Protein AF-A0AAQ3NTR2-F1 (afdb_monomer_lite)

InterPro domains:
  IPR026721 Transmembrane protein 18 [PF14770] (53-127)

pLDDT: mean 71.19, std 5.43, range [44.31, 80.81]

Radius of gyration: 26.65 Å; chains: 1; bounding box: 51×34×77 Å

Sequence (134 aa):
MEELKSAMEEHMELMVDLVQKFSTDIRAGFIPAYDNFMGFFHAIDWKYKLFDAVAGVYLAEPLNKIMGKNWKSFSGQNYFDPSGLFMSVLWSGPLLIISMIILVNTLFSLCYLIVRWKRAELRHRARAARNKQE

Foldseek 3Di:
DVVVVVVVVVVVVVVVVVVVVVVVVVCVVCVVVVVVVVVVVVVPDVVVVVVVVVVCVVVVQVVLVVCQVVVVVPDPDRPRDNVCPVVVCVVCVVVVVVVVVVVVVVVVVVVVVVVVVVVVVVVVVVVVVVVVVD

Secondary structure (DSSP, 8-state):
-HHHHHHHHHHHHHHHHHHHHHHHHHHHHHHHHHHHHHHHHHHS-HHHHHHHHHHHHHHHHHHHHHHHHSGGGT-SS----TT-HHHHHHHHHHHHHHHHHHHHHHHHHHHHHHHHHHHHHHHHHHHHHHTTT-

Structure (mmCIF, N/CA/C/O backbone):
data_AF-A0AAQ3NTR2-F1
#
_entry.id   AF-A0AAQ3NTR2-F1
#
loop_
_atom_site.group_PDB
_atom_site.id
_atom_site.type_symbol
_atom_site.label_atom_id
_atom_site.label_alt_id
_atom_site.label_comp_id
_atom_site.label_asym_id
_atom_site.label_entity_id
_atom_site.label_seq_id
_atom_site.pdbx_PDB_ins_code
_atom_site.Cartn_x
_atom_site.Cartn_y
_atom_site.Cartn_z
_atom_site.occupancy
_atom_site.B_iso_or_equiv
_atom_site.auth_seq_id
_atom_site.auth_comp_id
_atom_site.auth_asym_id
_atom_site.auth_atom_id
_atom_site.pdbx_PDB_model_num
ATOM 1 N N . MET A 1 1 ? 12.090 2.192 -44.999 1.00 54.31 1 MET A N 1
ATOM 2 C CA . MET A 1 1 ? 10.837 2.191 -44.204 1.00 54.31 1 MET A CA 1
ATOM 3 C C . MET A 1 1 ? 10.706 0.900 -43.405 1.00 54.31 1 MET A C 1
ATOM 5 O O . MET A 1 1 ? 10.388 0.991 -42.228 1.00 54.31 1 MET A O 1
ATOM 9 N N . GLU A 1 2 ? 11.007 -0.264 -43.992 1.00 67.12 2 GLU A N 1
ATOM 10 C CA . GLU A 1 2 ? 10.983 -1.549 -43.271 1.00 67.12 2 GLU A CA 1
ATOM 11 C C . GLU A 1 2 ? 12.068 -1.683 -42.198 1.00 67.12 2 GLU A C 1
ATOM 13 O O . GLU A 1 2 ? 11.741 -2.058 -41.082 1.00 67.12 2 GLU A O 1
ATOM 18 N N . GLU A 1 3 ? 13.307 -1.247 -42.451 1.00 65.69 3 GLU A N 1
ATOM 19 C CA . GLU A 1 3 ? 14.353 -1.278 -41.409 1.00 65.69 3 GLU A CA 1
ATOM 20 C C . GLU A 1 3 ? 14.038 -0.397 -40.192 1.00 65.69 3 GLU A C 1
ATOM 22 O O . GLU A 1 3 ? 14.347 -0.749 -39.060 1.00 65.69 3 GLU A O 1
ATOM 27 N N . LEU A 1 4 ? 13.372 0.744 -40.403 1.00 63.97 4 LEU A N 1
ATOM 28 C CA . LEU A 1 4 ? 12.973 1.633 -39.309 1.00 63.97 4 LEU A CA 1
ATOM 29 C C . LEU A 1 4 ? 11.845 1.015 -38.468 1.00 63.97 4 LEU A C 1
ATOM 31 O O . LEU A 1 4 ? 11.822 1.194 -37.253 1.00 63.97 4 LEU A O 1
ATOM 35 N N . LYS A 1 5 ? 10.922 0.283 -39.108 1.00 66.69 5 LYS A N 1
ATOM 36 C CA . LYS A 1 5 ? 9.879 -0.487 -38.416 1.00 66.69 5 LYS A CA 1
ATOM 37 C C . LYS A 1 5 ? 10.477 -1.665 -37.657 1.00 66.69 5 LYS A C 1
ATOM 39 O O . LYS A 1 5 ? 10.167 -1.820 -36.486 1.00 66.69 5 LYS A O 1
ATOM 44 N N . SER A 1 6 ? 11.373 -2.413 -38.295 1.00 74.12 6 SER A N 1
ATOM 45 C CA . SER A 1 6 ? 12.083 -3.540 -37.691 1.00 74.12 6 SER A CA 1
ATOM 46 C C . SER A 1 6 ? 12.870 -3.110 -36.454 1.00 74.12 6 SER A C 1
ATOM 48 O O . SER A 1 6 ? 12.709 -3.709 -35.398 1.00 74.12 6 SER A O 1
ATOM 50 N N . ALA A 1 7 ? 13.632 -2.015 -36.538 1.00 73.50 7 ALA A N 1
ATOM 51 C CA . ALA A 1 7 ? 14.341 -1.481 -35.381 1.00 73.50 7 ALA A CA 1
ATOM 52 C C . ALA A 1 7 ? 13.369 -1.009 -34.283 1.00 73.50 7 ALA A C 1
ATOM 54 O O . ALA A 1 7 ? 13.623 -1.198 -33.101 1.00 73.50 7 ALA A O 1
ATOM 55 N N . MET A 1 8 ? 12.237 -0.398 -34.638 1.00 68.81 8 MET A N 1
ATOM 56 C CA . MET A 1 8 ? 11.244 0.045 -33.654 1.00 68.81 8 MET A CA 1
ATOM 57 C C . MET A 1 8 ? 10.546 -1.127 -32.945 1.00 68.81 8 MET A C 1
ATOM 59 O O . MET A 1 8 ? 10.276 -1.032 -31.749 1.00 68.81 8 MET A O 1
ATOM 63 N N . GLU A 1 9 ? 10.280 -2.221 -33.654 1.00 74.19 9 GLU A N 1
ATOM 64 C CA . GLU A 1 9 ? 9.733 -3.451 -33.076 1.00 74.19 9 GLU A CA 1
ATOM 65 C C . GLU A 1 9 ? 10.742 -4.136 -32.152 1.00 74.19 9 GLU A C 1
ATOM 67 O O . GLU 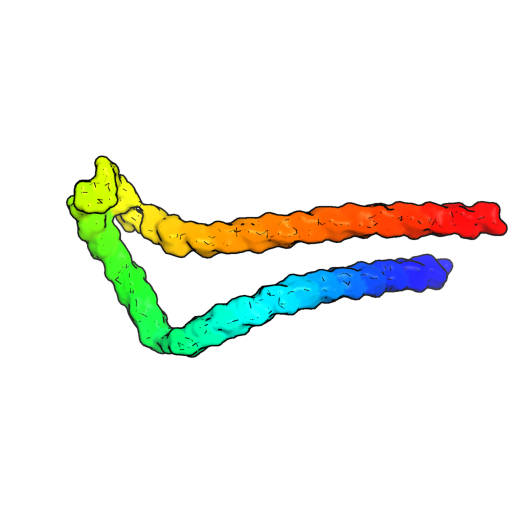A 1 9 ? 10.385 -4.495 -31.034 1.00 74.19 9 GLU A O 1
ATOM 72 N N . GLU A 1 10 ? 12.016 -4.187 -32.537 1.00 76.56 10 GLU A N 1
ATOM 73 C CA . GLU A 1 10 ? 13.096 -4.721 -31.697 1.00 76.56 10 GLU A CA 1
ATOM 74 C C . GLU A 1 10 ? 13.264 -3.904 -30.394 1.00 76.56 10 GLU A C 1
ATOM 76 O O . GLU A 1 10 ? 13.450 -4.445 -29.301 1.00 76.56 10 GLU A O 1
ATOM 81 N N . HIS A 1 11 ? 13.106 -2.575 -30.475 1.00 55.72 11 HIS A N 1
ATOM 82 C CA . HIS A 1 11 ? 13.051 -1.690 -29.301 1.00 55.72 11 HIS A CA 1
ATOM 83 C C . HIS A 1 11 ? 11.828 -1.941 -28.420 1.00 55.72 11 HIS A C 1
ATOM 85 O O . HIS A 1 11 ? 11.914 -1.818 -27.196 1.00 55.72 11 HIS A O 1
ATOM 91 N N . MET A 1 12 ? 10.689 -2.264 -29.025 1.00 71.50 12 MET A N 1
ATOM 92 C CA . MET A 1 12 ? 9.458 -2.556 -28.303 1.00 71.50 12 MET A CA 1
ATOM 93 C C . MET A 1 12 ? 9.550 -3.900 -27.577 1.00 71.50 12 MET A C 1
ATOM 95 O O . MET A 1 12 ? 9.168 -3.977 -26.411 1.00 71.50 12 MET A O 1
ATOM 99 N N . GLU A 1 13 ? 10.135 -4.920 -28.204 1.00 75.19 13 GLU A N 1
ATOM 100 C CA . GLU A 1 13 ? 10.378 -6.219 -27.572 1.00 75.19 13 GLU A CA 1
ATOM 101 C C . GLU A 1 13 ? 11.325 -6.102 -26.376 1.00 75.19 13 GLU A C 1
ATOM 103 O O . GLU A 1 13 ? 10.997 -6.574 -25.291 1.00 75.19 13 GLU A O 1
ATOM 108 N N . LEU A 1 14 ? 12.436 -5.368 -26.506 1.00 68.94 14 LEU A N 1
ATOM 109 C CA . LEU A 1 14 ? 13.357 -5.116 -25.389 1.00 68.94 14 LEU A CA 1
ATOM 110 C C . LEU A 1 14 ? 12.685 -4.416 -24.196 1.00 68.94 14 LEU A C 1
ATOM 112 O O . LEU A 1 14 ? 13.025 -4.675 -23.037 1.00 68.94 14 LEU A O 1
ATOM 116 N N . MET A 1 15 ? 11.738 -3.515 -24.467 1.00 59.81 15 MET A N 1
ATOM 117 C CA . MET A 1 15 ? 10.967 -2.823 -23.431 1.00 59.81 15 MET A CA 1
ATOM 118 C C . MET A 1 15 ? 9.991 -3.767 -22.732 1.00 59.81 15 MET A C 1
ATOM 120 O O . MET A 1 15 ? 9.882 -3.730 -21.505 1.00 59.81 15 MET A O 1
ATOM 124 N N . VAL A 1 16 ? 9.315 -4.624 -23.499 1.00 66.88 16 VAL A N 1
ATOM 125 C CA . VAL A 1 16 ? 8.414 -5.648 -22.963 1.00 66.88 16 VAL A CA 1
ATOM 126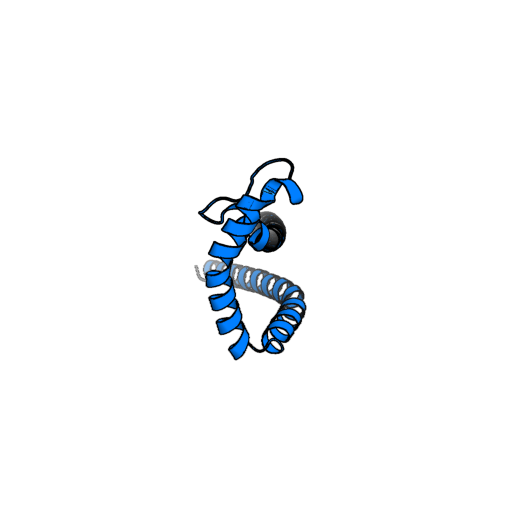 C C . VAL A 1 16 ? 9.193 -6.616 -22.079 1.00 66.88 16 VAL A C 1
ATOM 128 O O . VAL A 1 16 ? 8.779 -6.857 -20.950 1.00 66.88 16 VAL A O 1
ATOM 131 N N . ASP A 1 17 ? 10.355 -7.079 -22.525 1.00 72.56 17 ASP A N 1
ATOM 132 C CA . ASP A 1 17 ? 11.151 -8.086 -21.823 1.00 72.56 17 ASP A CA 1
ATOM 133 C C . ASP A 1 17 ? 11.749 -7.550 -20.509 1.00 72.56 17 ASP A C 1
ATOM 135 O O . ASP A 1 17 ? 11.746 -8.219 -19.474 1.00 72.56 17 ASP A O 1
ATOM 139 N N . LEU A 1 18 ? 12.181 -6.284 -20.489 1.00 67.50 18 LEU A N 1
ATOM 140 C CA . LEU A 1 18 ? 12.665 -5.626 -19.272 1.00 67.50 18 LEU A CA 1
ATOM 141 C C . LEU A 1 18 ? 11.541 -5.409 -18.248 1.00 67.50 18 LEU A C 1
ATOM 143 O O . LEU A 1 18 ? 11.739 -5.637 -17.051 1.00 67.50 18 LEU A O 1
ATOM 147 N N . VAL A 1 19 ? 10.371 -4.962 -18.712 1.00 67.00 19 VAL A N 1
ATOM 148 C CA . VAL A 1 19 ? 9.185 -4.775 -17.864 1.00 67.00 19 VAL A CA 1
ATOM 149 C C . VAL A 1 19 ? 8.695 -6.118 -17.340 1.00 67.00 19 VAL A C 1
ATOM 151 O O . VAL A 1 19 ? 8.361 -6.222 -16.160 1.00 67.00 19 VAL A O 1
ATOM 154 N N . GLN A 1 20 ? 8.709 -7.158 -18.171 1.00 69.50 20 GLN A N 1
ATOM 155 C CA . GLN A 1 20 ? 8.346 -8.506 -17.761 1.00 69.50 20 GLN A CA 1
ATOM 156 C C . GLN A 1 20 ? 9.336 -9.075 -16.756 1.00 69.50 20 GLN A C 1
ATOM 158 O O . GLN A 1 20 ? 8.904 -9.581 -15.725 1.00 69.50 20 GLN A O 1
ATOM 163 N N . LYS A 1 21 ? 10.645 -8.935 -16.974 1.00 71.00 21 LYS A N 1
ATOM 164 C CA . LYS A 1 21 ? 11.656 -9.424 -16.033 1.00 71.00 21 LYS A CA 1
ATOM 165 C C . LYS A 1 21 ? 11.539 -8.743 -14.671 1.00 71.00 21 LYS A C 1
ATOM 167 O O . LYS A 1 21 ? 11.542 -9.407 -13.644 1.00 71.00 21 LYS A O 1
ATOM 172 N N . PHE A 1 22 ? 11.339 -7.429 -14.659 1.00 66.19 22 PHE A N 1
ATOM 173 C CA . PHE A 1 22 ? 11.119 -6.668 -13.433 1.00 66.19 22 PHE A CA 1
ATOM 174 C C . PHE A 1 22 ? 9.796 -7.021 -12.741 1.00 66.19 22 PHE A C 1
ATOM 176 O O . PHE A 1 22 ? 9.762 -7.208 -11.525 1.00 66.19 22 PHE A O 1
ATOM 183 N N . SER A 1 23 ? 8.710 -7.150 -13.512 1.00 66.81 23 SER A N 1
ATOM 184 C CA . SER A 1 23 ? 7.427 -7.635 -13.005 1.00 66.81 23 SER A CA 1
ATOM 185 C C . SER A 1 23 ? 7.600 -9.004 -12.364 1.00 66.81 23 SER A C 1
ATOM 187 O O . SER A 1 23 ? 7.094 -9.210 -11.269 1.00 66.81 23 SER A O 1
ATOM 189 N N . THR A 1 24 ? 8.373 -9.887 -12.995 1.00 66.12 24 THR A N 1
ATOM 190 C CA . THR A 1 24 ? 8.661 -11.241 -12.519 1.00 66.12 24 THR A CA 1
ATOM 191 C C . THR A 1 24 ? 9.518 -11.234 -11.261 1.00 66.12 24 THR A C 1
ATOM 193 O O . THR A 1 24 ? 9.189 -11.968 -10.344 1.00 66.12 24 THR A O 1
ATOM 196 N N . ASP A 1 25 ? 10.536 -10.378 -11.153 1.00 69.25 25 ASP A N 1
ATOM 197 C CA . ASP A 1 25 ? 11.379 -10.268 -9.954 1.00 69.25 25 ASP A CA 1
ATOM 198 C C . ASP A 1 25 ? 10.598 -9.698 -8.755 1.00 69.25 25 ASP A C 1
ATOM 200 O O . ASP A 1 25 ? 10.702 -10.206 -7.636 1.00 69.25 25 ASP A O 1
ATOM 204 N N . ILE A 1 26 ? 9.743 -8.691 -8.982 1.00 66.56 26 ILE A N 1
ATOM 205 C CA . ILE A 1 26 ? 8.820 -8.187 -7.954 1.00 66.56 26 ILE A CA 1
ATOM 206 C C . ILE A 1 26 ? 7.815 -9.266 -7.571 1.00 66.56 26 ILE A C 1
ATOM 208 O O . ILE A 1 26 ? 7.612 -9.516 -6.383 1.00 66.56 26 ILE A O 1
ATOM 212 N N . ARG A 1 27 ? 7.195 -9.929 -8.555 1.00 64.19 27 ARG A N 1
ATOM 213 C CA . ARG A 1 27 ? 6.270 -11.030 -8.288 1.00 64.19 27 ARG A CA 1
ATOM 214 C C . ARG A 1 27 ? 6.984 -12.127 -7.519 1.00 64.19 27 ARG A C 1
ATOM 216 O O . ARG A 1 27 ? 6.443 -12.578 -6.536 1.00 64.19 27 ARG A O 1
ATOM 223 N N . ALA A 1 28 ? 8.196 -12.518 -7.879 1.00 69.88 28 ALA A N 1
ATOM 224 C CA . ALA A 1 28 ? 8.928 -13.586 -7.210 1.00 69.88 28 ALA A CA 1
ATOM 225 C C . ALA A 1 28 ? 9.311 -13.232 -5.765 1.00 69.88 28 ALA A C 1
ATOM 227 O O . ALA A 1 28 ? 9.331 -14.117 -4.918 1.00 69.88 28 ALA A O 1
ATOM 228 N N . GLY A 1 29 ? 9.569 -11.957 -5.454 1.00 65.50 29 GLY A N 1
ATOM 229 C CA . GLY A 1 29 ? 9.780 -11.506 -4.075 1.00 65.50 29 GLY A CA 1
ATOM 230 C C . GLY A 1 29 ? 8.489 -11.420 -3.253 1.00 65.50 29 GLY A C 1
ATOM 231 O O . GLY A 1 29 ? 8.501 -11.675 -2.050 1.00 65.50 29 GLY A O 1
ATOM 232 N N . PHE A 1 30 ? 7.365 -11.088 -3.896 1.00 67.56 30 PHE A N 1
ATOM 233 C CA . PHE A 1 30 ? 6.073 -10.902 -3.232 1.00 67.56 30 PHE A CA 1
ATOM 234 C C . PHE A 1 30 ? 5.195 -12.151 -3.211 1.00 67.56 30 PHE A C 1
ATOM 236 O O . PHE A 1 30 ? 4.439 -12.293 -2.266 1.00 67.56 30 PHE A O 1
ATOM 243 N N . ILE A 1 31 ? 5.286 -13.053 -4.189 1.00 69.94 31 ILE A N 1
ATOM 244 C CA . ILE A 1 31 ? 4.496 -14.289 -4.297 1.00 69.94 31 ILE A CA 1
ATOM 245 C C . ILE A 1 31 ? 4.708 -15.163 -3.063 1.00 69.94 31 ILE A C 1
ATOM 247 O O . ILE A 1 31 ? 3.710 -15.525 -2.469 1.00 69.94 31 ILE A O 1
ATOM 251 N N . PRO A 1 32 ? 5.932 -15.434 -2.572 1.00 71.88 32 PRO A N 1
ATOM 252 C CA . PRO A 1 32 ? 6.107 -16.254 -1.377 1.00 71.88 32 PRO A CA 1
ATOM 253 C C . PRO A 1 32 ? 5.493 -15.600 -0.138 1.00 71.88 32 PRO A C 1
ATOM 255 O O . PRO A 1 32 ? 4.866 -16.274 0.670 1.00 71.88 32 PRO A O 1
ATOM 258 N N . ALA A 1 33 ? 5.630 -14.279 0.009 1.00 70.62 33 ALA A N 1
ATOM 259 C CA . ALA A 1 33 ? 5.029 -13.538 1.116 1.00 70.62 33 ALA A CA 1
ATOM 260 C C . ALA A 1 33 ? 3.496 -13.470 0.996 1.00 70.62 33 ALA A C 1
ATOM 262 O O . ALA A 1 33 ? 2.793 -13.605 1.994 1.00 70.62 33 ALA A O 1
ATOM 263 N N . TYR A 1 34 ? 2.986 -13.298 -0.223 1.00 70.81 34 TYR A N 1
ATOM 264 C CA . TYR A 1 34 ? 1.572 -13.271 -0.567 1.00 70.81 34 TYR A CA 1
ATOM 265 C C . TYR A 1 34 ? 0.937 -14.645 -0.404 1.00 70.81 34 TYR A C 1
ATOM 267 O O . TYR A 1 34 ? -0.142 -14.720 0.152 1.00 70.81 34 TYR A O 1
ATOM 275 N N . ASP A 1 35 ? 1.601 -15.724 -0.798 1.00 75.00 35 ASP A N 1
ATOM 276 C CA . ASP A 1 35 ? 1.131 -17.098 -0.646 1.00 75.00 35 ASP A CA 1
ATOM 277 C C . ASP A 1 35 ? 1.113 -17.496 0.829 1.00 75.00 35 ASP A C 1
ATOM 279 O O . ASP A 1 35 ? 0.153 -18.108 1.285 1.00 75.00 35 ASP A O 1
ATOM 283 N N . ASN A 1 36 ? 2.115 -17.087 1.615 1.00 72.94 36 ASN A N 1
ATOM 284 C CA . ASN A 1 36 ? 2.124 -17.327 3.060 1.00 72.94 36 ASN A CA 1
ATOM 285 C C . ASN A 1 36 ? 1.029 -16.509 3.771 1.00 72.94 36 ASN A C 1
ATOM 287 O O . ASN A 1 36 ? 0.350 -16.996 4.674 1.00 72.94 36 ASN A O 1
ATOM 291 N N . PHE A 1 37 ? 0.809 -15.270 3.325 1.00 73.50 37 PHE A N 1
ATOM 292 C CA . PHE A 1 37 ? -0.263 -14.406 3.808 1.00 73.50 37 PHE A CA 1
ATOM 293 C C . PHE A 1 37 ? -1.639 -14.952 3.413 1.00 73.50 37 PHE A C 1
ATOM 295 O O . PHE A 1 37 ? -2.479 -15.174 4.271 1.00 73.50 37 PHE A O 1
ATOM 302 N N . MET A 1 38 ? -1.870 -15.254 2.140 1.00 70.19 38 MET A N 1
ATOM 303 C CA . MET A 1 38 ? -3.110 -15.840 1.638 1.00 70.19 38 MET A CA 1
ATOM 304 C C . MET A 1 38 ? -3.354 -17.230 2.210 1.00 70.19 38 MET A C 1
ATOM 306 O O . MET A 1 38 ? -4.504 -17.570 2.442 1.00 70.19 38 MET A O 1
ATOM 310 N N . GLY A 1 39 ? -2.308 -18.005 2.499 1.00 74.25 39 GLY A N 1
ATOM 311 C CA . GLY A 1 39 ? -2.384 -19.266 3.231 1.00 74.25 39 GLY A CA 1
ATOM 312 C C . GLY A 1 39 ? -2.850 -19.064 4.672 1.00 74.25 39 GLY A C 1
ATOM 313 O O . GLY A 1 39 ? -3.748 -19.767 5.123 1.00 74.25 39 GLY A O 1
ATOM 314 N N . PHE A 1 40 ? -2.335 -18.046 5.368 1.00 70.88 40 PHE A N 1
ATOM 315 C CA . PHE A 1 40 ? -2.835 -17.634 6.683 1.00 70.88 40 PHE A CA 1
ATOM 316 C C . PHE A 1 40 ? -4.289 -17.148 6.618 1.00 70.88 40 PHE A C 1
ATOM 318 O O . PHE A 1 40 ? -5.111 -17.547 7.440 1.00 70.88 40 PHE A O 1
ATOM 325 N N . PHE A 1 41 ? -4.642 -16.342 5.614 1.00 66.06 41 PHE A N 1
ATOM 326 C CA . PHE A 1 41 ? -6.016 -15.907 5.388 1.00 66.06 41 PHE A CA 1
ATOM 327 C C . PHE A 1 41 ? -6.929 -17.074 4.998 1.00 66.06 41 PHE A C 1
ATOM 329 O O . PHE A 1 41 ? -8.050 -17.103 5.467 1.00 66.06 41 PHE A O 1
ATOM 336 N N . HIS A 1 42 ? -6.501 -18.071 4.231 1.00 70.62 42 HIS A N 1
ATOM 337 C CA . HIS A 1 42 ? -7.323 -19.254 3.948 1.00 70.62 42 HIS A CA 1
ATOM 338 C C . HIS A 1 42 ? -7.476 -20.177 5.160 1.00 70.62 42 HIS A C 1
ATOM 340 O O . HIS A 1 42 ? -8.533 -20.772 5.338 1.00 70.62 42 HIS A O 1
ATOM 346 N N . ALA A 1 43 ? -6.428 -20.305 5.980 1.00 71.69 43 ALA A N 1
ATOM 347 C CA . ALA A 1 43 ? -6.460 -21.072 7.227 1.00 71.69 43 ALA A CA 1
ATOM 348 C C . ALA A 1 43 ? -7.359 -20.416 8.284 1.00 71.69 43 ALA A C 1
ATOM 350 O O . ALA A 1 43 ? -7.873 -21.066 9.191 1.00 71.69 43 ALA A O 1
ATOM 351 N N . ILE A 1 44 ? -7.553 -19.108 8.159 1.00 65.12 44 ILE A N 1
ATOM 352 C CA . ILE A 1 44 ? -8.575 -18.361 8.862 1.00 65.12 44 ILE A CA 1
ATOM 353 C C . ILE A 1 44 ? -9.943 -18.772 8.304 1.00 65.12 44 ILE A C 1
ATOM 355 O O . ILE A 1 44 ? -10.193 -18.678 7.114 1.00 65.12 44 ILE A O 1
ATOM 359 N N . ASP A 1 45 ? -10.862 -19.188 9.163 1.00 68.44 45 ASP A N 1
ATOM 360 C CA . ASP A 1 45 ? -12.185 -19.640 8.739 1.00 68.44 45 ASP A CA 1
ATOM 361 C C . ASP A 1 45 ? -13.116 -18.425 8.486 1.00 68.44 45 ASP A C 1
ATOM 363 O O . ASP A 1 45 ? -13.684 -17.828 9.408 1.00 68.44 45 ASP A O 1
ATOM 367 N N . TRP A 1 46 ? -13.220 -17.981 7.223 1.00 65.94 46 TRP A N 1
ATOM 368 C CA . TRP A 1 46 ? -13.923 -16.734 6.839 1.00 65.94 46 TRP A CA 1
ATOM 369 C C . TRP A 1 46 ? -15.420 -16.769 7.129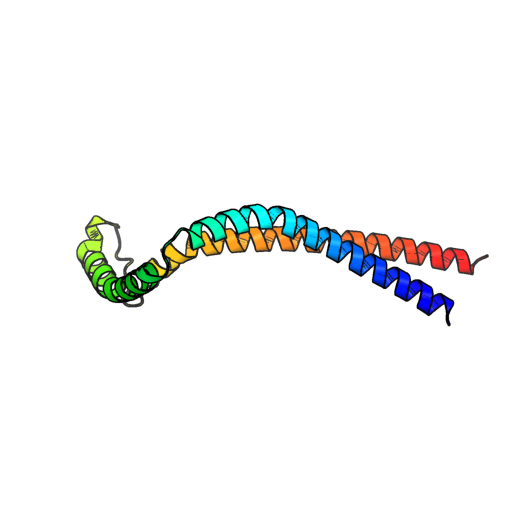 1.00 65.94 46 TRP A C 1
ATOM 371 O O . TRP A 1 46 ? -16.039 -15.719 7.318 1.00 65.94 46 TRP A O 1
ATOM 381 N N . LYS A 1 47 ? -16.001 -17.969 7.190 1.00 66.19 47 LYS A N 1
ATOM 382 C CA . LYS A 1 47 ? -17.424 -18.168 7.460 1.00 66.19 47 LYS A CA 1
ATOM 383 C C . LYS A 1 47 ? -17.831 -17.574 8.811 1.00 66.19 47 LYS A C 1
ATOM 385 O O . LYS A 1 47 ? -18.887 -16.955 8.912 1.00 66.19 47 LYS A O 1
ATOM 390 N N . TYR A 1 48 ? -16.983 -17.729 9.824 1.00 64.06 48 TYR A N 1
ATOM 391 C CA . TYR A 1 48 ? -17.230 -17.216 11.172 1.00 64.06 48 TYR A CA 1
ATOM 392 C C . TYR A 1 48 ? -16.664 -15.801 11.335 1.00 64.06 48 TYR A C 1
ATOM 394 O O . TYR A 1 48 ? -17.301 -14.957 11.956 1.00 64.06 48 TYR A O 1
ATOM 402 N N . LYS A 1 49 ? -15.561 -15.475 10.642 1.00 65.12 49 LYS A N 1
ATOM 403 C CA . LYS A 1 49 ? -14.987 -14.123 10.669 1.00 65.12 49 LYS A CA 1
ATOM 404 C C . LYS A 1 49 ? -15.844 -13.038 10.041 1.00 65.12 49 LYS A C 1
ATOM 406 O O . LYS A 1 49 ? -15.744 -11.903 10.486 1.00 65.12 49 LYS A O 1
ATOM 411 N N . LEU A 1 50 ? -16.653 -13.327 9.021 1.00 64.50 50 LEU A N 1
ATOM 412 C CA . LEU A 1 50 ? -17.558 -12.308 8.481 1.00 64.50 50 LEU A CA 1
ATOM 413 C C . LEU A 1 50 ? -18.623 -11.935 9.522 1.00 64.50 50 LEU A C 1
ATOM 415 O O . LEU A 1 50 ? -18.930 -10.761 9.702 1.00 64.50 50 LEU A O 1
ATOM 419 N N . PHE A 1 51 ? -19.125 -12.934 10.254 1.00 68.50 51 PHE A N 1
ATOM 420 C CA . PHE A 1 51 ? -20.029 -12.737 11.384 1.00 68.50 51 PHE A CA 1
ATOM 421 C C . PHE A 1 51 ? -19.344 -11.988 12.531 1.00 68.50 51 PHE A C 1
ATOM 423 O O . PHE A 1 51 ? -19.910 -11.019 13.027 1.00 68.50 51 PHE A O 1
ATOM 430 N N . ASP A 1 52 ? -18.115 -12.360 12.892 1.00 64.88 52 ASP A N 1
ATOM 431 C CA . ASP A 1 52 ? -17.345 -11.683 13.943 1.00 64.88 52 ASP A CA 1
ATOM 432 C C . ASP A 1 52 ? -16.932 -10.260 13.549 1.00 64.88 52 ASP A C 1
ATOM 434 O O . ASP A 1 52 ? -16.878 -9.377 14.398 1.00 64.88 52 ASP A O 1
ATOM 438 N N . ALA A 1 53 ? -16.668 -9.998 12.268 1.00 66.25 53 ALA A N 1
ATOM 439 C CA . ALA A 1 53 ? -16.351 -8.668 11.760 1.00 66.25 53 ALA A CA 1
ATOM 440 C C . ALA A 1 53 ? -17.592 -7.772 11.747 1.00 66.25 53 ALA A C 1
ATOM 442 O O . ALA A 1 53 ? -17.518 -6.628 12.184 1.00 66.25 53 ALA A O 1
ATOM 443 N N . VAL A 1 54 ? -18.746 -8.288 11.309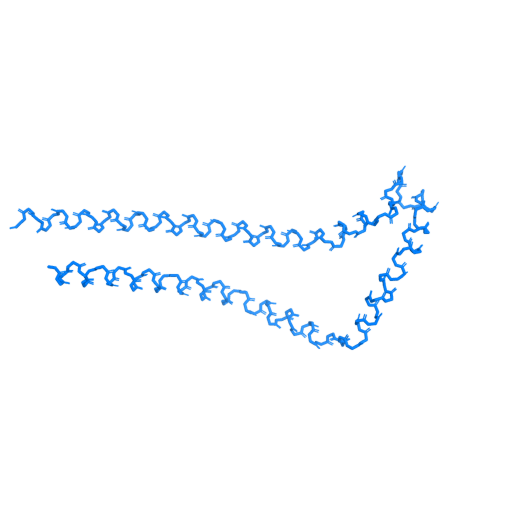 1.00 73.19 54 VAL A N 1
ATOM 444 C CA . VAL A 1 54 ? -20.020 -7.556 11.376 1.00 73.19 54 VAL A CA 1
ATOM 445 C C . VAL A 1 54 ? -20.421 -7.317 12.833 1.00 73.19 54 VAL A C 1
ATOM 447 O O . VAL A 1 54 ? -20.788 -6.198 13.184 1.00 73.19 54 VAL A O 1
ATOM 450 N N . ALA A 1 55 ? -20.271 -8.317 13.705 1.00 73.25 55 ALA A N 1
ATOM 451 C CA . ALA A 1 55 ? -20.470 -8.170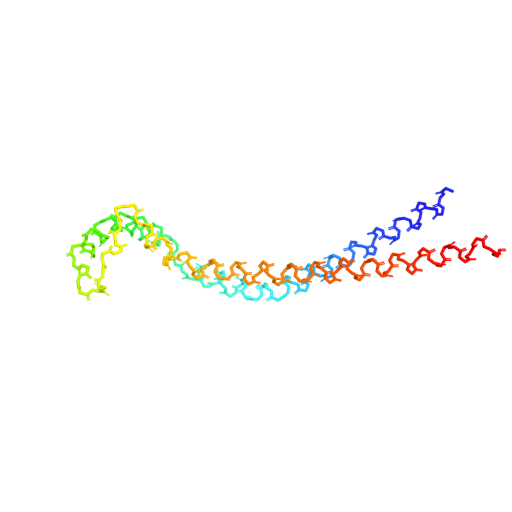 15.144 1.00 73.25 55 ALA A CA 1
ATOM 452 C C . ALA A 1 55 ? -19.473 -7.175 15.752 1.00 73.25 55 ALA A C 1
ATOM 454 O O . ALA A 1 55 ? -19.858 -6.364 16.583 1.00 73.25 55 ALA A O 1
ATOM 455 N N . GLY A 1 56 ? -18.219 -7.179 15.301 1.00 69.06 56 GLY A N 1
ATOM 456 C CA . GLY A 1 56 ? -17.177 -6.241 15.703 1.00 69.06 56 GLY A CA 1
ATOM 457 C C . GLY A 1 56 ? -17.480 -4.807 15.284 1.00 69.06 56 GLY A C 1
ATOM 458 O O . GLY A 1 56 ? -17.285 -3.905 16.085 1.00 69.06 56 GLY A O 1
ATOM 459 N N . VAL A 1 57 ? -18.029 -4.583 14.087 1.00 69.12 57 VAL A N 1
ATOM 460 C CA . VAL A 1 57 ? -18.515 -3.264 13.639 1.00 69.12 57 VAL A CA 1
ATOM 461 C C . VAL A 1 57 ? -19.724 -2.825 14.467 1.00 69.12 57 VAL A C 1
ATOM 463 O O . VAL A 1 57 ? -19.784 -1.677 14.900 1.00 69.12 57 VAL A O 1
ATOM 466 N N . TYR A 1 58 ? -20.647 -3.742 14.763 1.00 70.31 58 TYR A N 1
ATOM 467 C CA . TYR A 1 58 ? -21.814 -3.460 15.603 1.00 70.31 58 TYR A CA 1
ATOM 468 C C . TYR A 1 58 ? -21.432 -3.189 17.070 1.00 70.31 58 TYR A C 1
ATOM 470 O O . TYR A 1 58 ? -22.062 -2.383 17.749 1.00 70.31 58 TYR A O 1
ATOM 478 N N . LEU A 1 59 ? -20.372 -3.840 17.563 1.00 72.81 59 LEU A N 1
ATOM 479 C CA . LEU A 1 59 ? -19.800 -3.644 18.895 1.00 72.81 59 LEU A CA 1
ATOM 480 C C . LEU A 1 59 ? -18.802 -2.485 18.951 1.00 72.81 59 LEU A C 1
ATOM 482 O O . LEU A 1 59 ? -18.519 -1.994 20.043 1.00 72.81 59 LEU A O 1
ATOM 486 N N . ALA A 1 60 ? -18.293 -2.015 17.811 1.00 68.94 60 ALA A N 1
ATOM 487 C CA . ALA A 1 60 ? -17.352 -0.905 17.751 1.00 68.94 60 ALA A CA 1
ATOM 488 C C . ALA A 1 60 ? -17.995 0.372 18.288 1.00 68.94 60 ALA A C 1
ATOM 490 O O . ALA A 1 60 ? -17.360 1.091 19.049 1.00 68.94 60 ALA A O 1
ATOM 491 N N . GLU A 1 61 ? -19.263 0.626 17.973 1.00 71.81 61 GLU A N 1
ATOM 492 C CA . GLU A 1 61 ? -19.989 1.799 18.460 1.00 71.81 61 GLU A CA 1
ATOM 493 C C . GLU A 1 61 ? -20.148 1.812 20.002 1.00 71.81 61 GLU A C 1
ATOM 495 O O . GLU A 1 61 ? -19.746 2.797 20.635 1.00 71.81 61 GLU A O 1
ATOM 500 N N . PRO A 1 62 ? -20.628 0.738 20.669 1.00 74.31 62 PRO A N 1
ATOM 501 C CA . PRO A 1 62 ? -20.665 0.685 22.129 1.00 74.31 62 PRO A CA 1
ATOM 502 C C . PRO A 1 62 ? -19.273 0.621 22.773 1.00 74.31 62 PRO A C 1
ATOM 504 O O . PRO A 1 62 ? -19.078 1.271 23.800 1.00 74.31 62 PRO A O 1
ATOM 507 N N . LEU A 1 63 ? -18.289 -0.075 22.189 1.00 72.31 63 LEU A N 1
ATOM 508 C CA . LEU A 1 63 ? -16.905 -0.080 22.689 1.00 72.31 63 LEU A CA 1
ATOM 509 C C . LEU A 1 63 ? -16.297 1.320 22.665 1.00 72.31 63 LEU A C 1
ATOM 511 O O . LEU A 1 63 ? -15.738 1.767 23.663 1.00 72.31 63 LEU A O 1
ATOM 515 N N . ASN A 1 64 ? -16.453 2.037 21.557 1.00 74.38 64 ASN A N 1
ATOM 516 C CA . ASN A 1 64 ? -15.954 3.395 21.391 1.00 74.38 64 ASN A CA 1
ATOM 517 C C . ASN A 1 64 ? -16.648 4.362 22.372 1.00 74.38 64 ASN A C 1
ATOM 519 O O . ASN A 1 64 ? -16.006 5.224 22.967 1.00 74.38 64 ASN A O 1
ATOM 523 N N . LYS A 1 65 ? -17.940 4.145 22.663 1.00 74.94 65 LYS A N 1
ATOM 524 C CA . LYS A 1 65 ? -18.695 4.901 23.679 1.00 74.94 65 LYS A CA 1
ATOM 525 C C . LYS A 1 65 ? -18.274 4.578 25.120 1.00 74.94 65 LYS A C 1
ATOM 527 O O . LYS A 1 65 ? -18.292 5.468 25.968 1.00 74.94 65 LYS A O 1
ATOM 532 N N . ILE A 1 66 ? -17.904 3.331 25.417 1.00 77.31 66 ILE A N 1
ATOM 533 C CA . ILE A 1 66 ? -17.389 2.908 26.732 1.00 77.31 66 ILE A CA 1
ATOM 534 C C . ILE A 1 66 ? -15.974 3.454 26.948 1.00 77.31 66 ILE A C 1
ATOM 536 O O . ILE A 1 66 ? -15.703 4.062 27.984 1.00 77.31 66 ILE A O 1
ATOM 540 N N . MET A 1 67 ? -15.095 3.306 25.957 1.00 71.25 67 MET A N 1
ATOM 541 C CA . MET A 1 67 ? -13.730 3.834 25.998 1.00 71.25 67 MET A CA 1
ATOM 542 C C . MET A 1 67 ? -13.719 5.364 26.057 1.00 71.25 67 MET A C 1
ATOM 544 O O . MET A 1 67 ? -12.971 5.934 26.844 1.00 71.25 67 MET A O 1
ATOM 548 N N . GLY A 1 68 ? -14.636 6.030 25.349 1.00 72.31 68 GLY A N 1
ATOM 549 C CA . GLY A 1 68 ? -14.836 7.475 25.444 1.00 72.31 68 GLY A CA 1
ATOM 550 C C . GLY A 1 68 ? -15.446 7.960 26.763 1.00 72.31 68 GLY A C 1
ATOM 551 O O . GLY A 1 68 ? -15.330 9.139 27.074 1.00 72.31 68 GLY A O 1
ATOM 552 N N . LYS A 1 69 ? -16.063 7.095 27.580 1.00 76.88 69 LYS A N 1
ATOM 553 C CA . LYS A 1 69 ? -16.493 7.437 28.954 1.00 76.88 69 LYS A CA 1
ATOM 554 C C . LYS A 1 69 ? -15.388 7.199 29.983 1.00 76.88 69 LYS A C 1
ATOM 556 O O . LYS A 1 69 ? -15.235 7.997 30.903 1.00 76.88 69 LYS A O 1
ATOM 561 N N . ASN A 1 70 ? -14.595 6.146 29.790 1.00 76.50 70 ASN A N 1
ATOM 562 C CA . ASN A 1 70 ? -13.479 5.766 30.659 1.00 76.50 70 ASN A CA 1
ATOM 563 C C . ASN A 1 70 ? -12.113 6.250 30.142 1.00 76.50 70 ASN A C 1
ATOM 565 O O . ASN A 1 70 ? -11.078 5.730 30.558 1.00 76.50 70 ASN A O 1
ATOM 569 N N . TRP A 1 71 ? -12.091 7.264 29.270 1.00 73.38 71 TRP A N 1
ATOM 570 C CA . TRP A 1 71 ? -10.883 7.744 28.590 1.00 73.38 71 TRP A CA 1
ATOM 571 C C . TRP A 1 71 ? -9.741 8.079 29.555 1.00 73.38 71 TRP A C 1
ATOM 573 O O . TRP A 1 71 ? -8.593 7.768 29.263 1.00 73.38 71 TRP A O 1
ATOM 583 N N . LYS A 1 72 ? -10.056 8.596 30.753 1.00 73.25 72 LYS A N 1
ATOM 584 C CA . LYS A 1 72 ? -9.079 8.918 31.810 1.00 73.25 72 LYS A CA 1
ATOM 585 C C . LYS A 1 72 ? -8.222 7.728 32.261 1.00 73.25 72 LYS A C 1
ATOM 587 O O . LYS A 1 72 ? -7.155 7.944 32.819 1.00 73.25 72 LYS A O 1
ATOM 592 N N . SER A 1 73 ? -8.684 6.495 32.048 1.00 74.62 73 SER A N 1
ATOM 593 C CA . SER A 1 73 ? -7.933 5.275 32.370 1.00 74.62 73 SER A CA 1
ATOM 594 C C . SER A 1 73 ? -6.947 4.861 31.272 1.00 74.62 73 SER A C 1
ATOM 596 O O . SER A 1 73 ? -6.063 4.055 31.545 1.00 74.62 73 SER A O 1
ATOM 598 N N . PHE A 1 74 ? -7.108 5.358 30.044 1.00 65.38 74 PHE A N 1
ATOM 599 C CA . PHE A 1 74 ? -6.324 4.942 28.874 1.00 65.38 74 PHE A CA 1
ATOM 600 C C . PHE A 1 74 ? -5.443 6.063 28.321 1.00 65.38 74 PHE A C 1
ATOM 602 O O . PHE A 1 74 ? -4.359 5.801 27.806 1.00 65.38 74 PHE A O 1
ATOM 609 N N . SER A 1 75 ? -5.886 7.312 28.431 1.00 62.47 75 SER A N 1
ATOM 610 C CA . SER A 1 75 ? -5.198 8.469 27.875 1.00 62.47 75 SER A CA 1
ATOM 611 C C . SER A 1 75 ? -5.447 9.718 28.721 1.00 62.47 75 SER A C 1
ATOM 613 O O . SER A 1 75 ? -6.509 9.907 29.308 1.00 62.47 75 SER A O 1
ATOM 615 N N . GLY A 1 76 ? -4.463 10.620 28.763 1.00 67.12 76 GLY A N 1
ATOM 616 C CA . GLY A 1 76 ? -4.593 11.907 29.458 1.00 67.12 76 GLY A CA 1
ATOM 617 C C . GLY A 1 76 ? -5.598 12.873 28.813 1.00 67.12 76 GLY A C 1
ATOM 618 O O . GLY A 1 76 ? -5.915 13.899 29.407 1.00 67.12 76 GLY A O 1
ATOM 619 N N . GLN A 1 77 ? -6.104 12.558 27.615 1.00 67.00 77 GLN A N 1
ATOM 620 C CA . GLN A 1 77 ? -7.099 13.334 26.866 1.00 67.00 77 GLN A CA 1
ATOM 621 C C . GLN A 1 77 ? -8.100 12.386 26.188 1.00 67.00 77 GLN A C 1
ATOM 623 O O . GLN A 1 77 ? -7.788 11.214 25.964 1.00 67.00 77 GLN A O 1
ATOM 628 N N . ASN A 1 78 ? -9.306 12.871 25.882 1.00 73.81 78 ASN A N 1
ATOM 629 C CA . ASN A 1 78 ? -10.340 12.061 25.238 1.00 73.81 78 ASN A CA 1
ATOM 630 C C . ASN A 1 78 ? -10.160 12.056 23.711 1.00 73.81 78 ASN A C 1
ATOM 632 O O . ASN A 1 78 ? -10.523 13.025 23.053 1.00 73.81 78 ASN A O 1
ATOM 636 N N . TYR A 1 79 ? -9.606 10.968 23.174 1.00 72.12 79 TYR A N 1
ATOM 637 C CA . TYR A 1 79 ? -9.381 10.765 21.735 1.00 72.12 79 TYR A CA 1
ATOM 638 C C . TYR A 1 79 ? -10.495 9.953 21.046 1.00 72.12 79 TYR A C 1
ATOM 640 O O . TYR A 1 79 ? -10.390 9.647 19.861 1.00 72.12 79 TYR A O 1
ATOM 648 N N . PHE A 1 80 ? -11.536 9.541 21.779 1.00 73.94 80 PHE A N 1
ATOM 649 C CA . PHE A 1 80 ? -12.593 8.676 21.254 1.00 73.94 80 PHE A CA 1
ATOM 650 C C . PHE A 1 80 ? -13.760 9.512 20.718 1.00 73.94 80 PHE A C 1
ATOM 652 O O . PHE A 1 80 ? -14.551 10.065 21.484 1.00 73.94 80 PHE A O 1
ATOM 659 N N . ASP A 1 81 ? -13.882 9.563 19.392 1.00 72.69 81 ASP A N 1
ATOM 660 C CA . ASP A 1 81 ? -14.932 10.307 18.693 1.00 72.69 81 ASP A CA 1
ATOM 661 C C . ASP A 1 81 ? -16.105 9.399 18.293 1.00 72.69 81 ASP A C 1
ATOM 663 O O . ASP A 1 81 ? -15.865 8.250 17.915 1.00 72.69 81 ASP A O 1
ATOM 667 N N . PRO A 1 82 ? -17.361 9.894 18.250 1.00 67.25 82 PRO A N 1
ATOM 668 C CA . PRO A 1 82 ? -18.520 9.118 17.787 1.00 67.25 82 PRO A CA 1
ATOM 669 C C . PRO A 1 82 ? -18.361 8.543 16.372 1.00 67.25 82 PRO A C 1
ATOM 671 O O . PRO A 1 82 ? -18.928 7.504 16.060 1.00 67.25 82 PRO A O 1
ATOM 674 N N . SER A 1 83 ? -17.565 9.203 15.528 1.00 69.75 83 SER A N 1
ATOM 675 C CA . SER A 1 83 ? -17.260 8.797 14.154 1.00 69.75 83 SER A CA 1
ATOM 676 C C . SER A 1 83 ? -16.227 7.668 14.048 1.00 69.75 83 SER A C 1
ATOM 678 O O . SER A 1 83 ? -16.020 7.144 12.958 1.00 69.75 83 SER A O 1
ATOM 680 N N . GLY A 1 84 ? -15.556 7.287 15.144 1.00 73.31 84 GLY A N 1
ATOM 681 C CA . GLY A 1 84 ? -14.592 6.180 15.151 1.00 73.31 84 GLY A CA 1
ATOM 682 C C . GLY A 1 84 ? -13.291 6.459 14.391 1.00 73.31 84 GLY A C 1
ATOM 683 O O . GLY A 1 84 ? -12.578 5.516 14.040 1.00 73.31 84 GLY A O 1
ATOM 684 N N . LEU A 1 85 ? -12.961 7.732 14.138 1.00 74.31 85 LEU A N 1
ATOM 685 C CA . LEU A 1 85 ? -11.775 8.136 13.376 1.00 74.31 85 LEU A CA 1
ATOM 686 C C . LEU A 1 85 ? -10.480 7.603 14.008 1.00 74.31 85 LEU A C 1
ATOM 688 O O . LEU A 1 85 ? -9.665 6.999 13.316 1.00 74.31 85 LEU A O 1
ATOM 692 N N . PHE A 1 86 ? -10.322 7.750 15.328 1.00 74.38 86 PHE A N 1
ATOM 693 C CA . PHE A 1 86 ? -9.155 7.249 16.061 1.00 74.38 86 PHE A CA 1
ATOM 694 C C . PHE A 1 86 ? -8.967 5.733 15.900 1.00 74.38 86 PHE A C 1
ATOM 696 O O . PHE A 1 86 ? -7.890 5.278 15.522 1.00 74.38 86 PHE A O 1
ATOM 703 N N . MET A 1 87 ? -10.032 4.951 16.101 1.00 73.94 87 MET A N 1
ATOM 704 C CA . MET A 1 87 ? -9.993 3.490 15.948 1.00 73.94 87 MET A CA 1
ATOM 705 C C . MET A 1 87 ? -9.727 3.069 14.498 1.00 73.94 87 MET A C 1
ATOM 707 O O . MET A 1 87 ? -8.994 2.112 14.254 1.00 73.94 87 MET A O 1
ATOM 711 N N . SER A 1 88 ? -10.262 3.817 13.532 1.00 74.44 88 SER A N 1
ATOM 712 C CA . SER A 1 88 ? -10.037 3.572 12.104 1.00 74.44 88 SER A CA 1
ATOM 713 C C . SER A 1 88 ? -8.581 3.814 11.712 1.00 74.44 88 SER A C 1
ATOM 715 O O . SER A 1 88 ? -7.999 3.013 10.982 1.00 74.44 88 SER A O 1
ATOM 717 N N . VAL A 1 89 ? -7.961 4.880 12.225 1.00 78.62 89 VAL A N 1
ATOM 718 C CA . VAL A 1 89 ? -6.541 5.191 11.991 1.00 78.62 89 VAL A CA 1
ATOM 719 C C . VAL A 1 89 ? -5.635 4.190 12.704 1.00 78.62 89 VAL A C 1
ATOM 721 O O . VAL A 1 89 ? -4.642 3.757 12.131 1.00 78.62 89 VAL A O 1
ATOM 724 N N . LEU A 1 90 ? -5.995 3.756 13.912 1.00 75.25 90 LEU A N 1
ATOM 725 C CA . LEU A 1 90 ? -5.253 2.733 14.647 1.00 75.25 90 LEU A CA 1
ATOM 726 C C . LEU A 1 90 ? -5.222 1.397 13.882 1.00 75.25 90 LEU A C 1
ATOM 728 O O . LEU A 1 90 ? -4.176 0.757 13.793 1.00 75.25 90 LEU A O 1
ATOM 732 N N . TRP A 1 91 ? -6.353 1.005 13.285 1.00 70.75 91 TRP A N 1
ATOM 733 C CA . TRP A 1 91 ? -6.478 -0.239 12.520 1.00 70.75 91 TRP A CA 1
ATOM 734 C C . TRP A 1 91 ? -5.841 -0.158 11.125 1.00 70.75 91 TRP A C 1
ATOM 736 O O . TRP A 1 91 ? -5.213 -1.108 10.661 1.00 70.75 91 TRP A O 1
ATOM 746 N N . SER A 1 92 ? -5.982 0.983 10.447 1.00 74.94 92 SER A N 1
ATOM 747 C CA . SER A 1 92 ? -5.435 1.202 9.100 1.00 74.94 92 SER A CA 1
ATOM 748 C C . SER A 1 92 ? -3.979 1.671 9.092 1.00 74.94 92 SER A C 1
ATOM 750 O O . SER A 1 92 ? -3.324 1.560 8.060 1.00 74.94 92 SER A O 1
ATOM 752 N N . GLY A 1 93 ? -3.436 2.137 10.218 1.00 80.31 93 GLY A N 1
ATOM 753 C CA . GLY A 1 93 ? -2.066 2.637 10.345 1.00 80.31 93 GLY A CA 1
ATOM 754 C C . GLY A 1 93 ? -0.996 1.645 9.871 1.00 80.31 93 GLY A C 1
ATOM 755 O O . GLY A 1 93 ? -0.206 1.994 8.993 1.00 80.31 93 GLY A O 1
ATOM 756 N N . PRO A 1 94 ? -0.976 0.390 10.359 1.00 76.31 94 PRO A N 1
ATOM 757 C CA . PRO A 1 94 ? -0.017 -0.617 9.899 1.00 76.31 94 PRO A CA 1
ATOM 758 C C . PRO A 1 94 ? -0.145 -0.931 8.401 1.00 76.31 94 PRO A C 1
ATOM 760 O O . PRO A 1 94 ? 0.861 -1.074 7.706 1.00 76.31 94 PRO A O 1
ATOM 763 N N . LEU A 1 95 ? -1.377 -0.977 7.885 1.00 71.69 95 LEU A N 1
ATOM 764 C CA . LEU A 1 95 ? -1.648 -1.181 6.459 1.00 71.69 95 LEU A CA 1
ATOM 765 C C . LEU A 1 95 ? -1.149 0.001 5.615 1.00 71.69 95 LEU A C 1
ATOM 767 O O . LEU A 1 95 ? -0.532 -0.207 4.571 1.00 71.69 95 LEU A O 1
ATOM 771 N N . LEU A 1 96 ? -1.352 1.232 6.088 1.00 76.31 96 LEU A N 1
ATOM 772 C CA . LEU A 1 96 ? -0.848 2.456 5.467 1.00 76.31 96 LEU A CA 1
ATOM 773 C C . LEU A 1 96 ? 0.680 2.458 5.402 1.00 76.31 96 LEU A C 1
ATOM 775 O O . LEU A 1 96 ? 1.230 2.750 4.342 1.00 76.31 96 LEU A O 1
ATOM 779 N N . ILE A 1 97 ? 1.361 2.065 6.481 1.00 75.31 97 ILE A N 1
ATOM 780 C CA . ILE A 1 97 ? 2.829 1.970 6.526 1.00 75.31 97 ILE A CA 1
ATOM 781 C C . ILE A 1 97 ? 3.341 0.948 5.506 1.00 75.31 97 ILE A C 1
ATOM 783 O O . ILE A 1 97 ? 4.240 1.261 4.728 1.00 75.31 97 ILE A O 1
ATOM 787 N N . ILE A 1 98 ? 2.745 -0.247 5.455 1.00 73.88 98 ILE A N 1
ATOM 788 C CA . ILE A 1 98 ? 3.114 -1.274 4.468 1.00 73.88 98 ILE A CA 1
ATOM 789 C C . ILE A 1 98 ? 2.880 -0.755 3.043 1.00 73.88 98 ILE A C 1
ATOM 791 O O . ILE A 1 98 ? 3.757 -0.893 2.190 1.00 73.88 98 ILE A O 1
ATOM 795 N N . SER A 1 99 ? 1.745 -0.093 2.791 1.00 73.31 99 SER A N 1
ATOM 796 C CA . SER A 1 99 ? 1.451 0.495 1.478 1.00 73.31 99 SER A CA 1
ATOM 797 C C . SER A 1 99 ? 2.469 1.568 1.087 1.00 73.31 99 SER A C 1
ATOM 799 O O . SER A 1 99 ? 2.904 1.614 -0.061 1.00 73.31 99 SER A O 1
ATOM 801 N N . MET A 1 100 ? 2.918 2.375 2.052 1.00 79.94 100 MET A N 1
ATOM 802 C CA . MET A 1 100 ? 3.901 3.428 1.835 1.00 79.94 100 MET A CA 1
ATOM 803 C C . MET A 1 100 ? 5.272 2.841 1.497 1.00 79.94 100 MET A C 1
ATOM 805 O O . MET A 1 100 ? 5.932 3.316 0.579 1.00 79.94 100 MET A O 1
ATOM 809 N N . ILE A 1 101 ? 5.687 1.767 2.175 1.00 75.19 101 ILE A N 1
ATOM 810 C CA . ILE A 1 101 ? 6.946 1.068 1.876 1.00 75.19 101 ILE A CA 1
ATOM 811 C C . ILE A 1 101 ? 6.915 0.487 0.455 1.00 75.19 101 ILE A C 1
ATOM 813 O O . ILE A 1 101 ? 7.876 0.649 -0.298 1.00 75.19 101 ILE A O 1
ATOM 817 N N . ILE A 1 102 ? 5.804 -0.142 0.056 1.00 76.38 102 ILE A N 1
ATOM 818 C CA . ILE A 1 102 ? 5.628 -0.666 -1.308 1.00 76.38 102 ILE A CA 1
ATOM 819 C C . ILE A 1 102 ? 5.662 0.477 -2.330 1.00 76.38 102 ILE A C 1
ATOM 821 O O . ILE A 1 102 ? 6.364 0.387 -3.339 1.00 76.38 102 ILE A O 1
ATOM 825 N N . LEU A 1 103 ? 4.950 1.573 -2.067 1.00 75.19 103 LEU A N 1
ATOM 826 C CA . LEU A 1 103 ? 4.917 2.748 -2.936 1.00 75.19 103 LEU A CA 1
ATOM 827 C C . LEU A 1 103 ? 6.320 3.339 -3.134 1.00 75.19 103 LEU A C 1
ATOM 829 O O . LEU A 1 103 ? 6.734 3.601 -4.258 1.00 75.19 103 LEU A O 1
ATOM 833 N N . VAL A 1 104 ? 7.082 3.508 -2.057 1.00 79.12 104 VAL A N 1
ATOM 834 C CA . VAL A 1 104 ? 8.440 4.055 -2.118 1.00 79.12 104 VAL A CA 1
ATOM 835 C C . VAL A 1 104 ? 9.373 3.111 -2.887 1.00 79.12 104 VAL A C 1
ATOM 837 O O . VAL A 1 104 ? 10.076 3.553 -3.798 1.00 79.12 104 VAL A O 1
ATOM 840 N N . ASN A 1 105 ? 9.335 1.806 -2.602 1.00 72.94 105 ASN A N 1
ATOM 841 C CA . ASN A 1 105 ? 10.155 0.811 -3.303 1.00 72.94 105 ASN A CA 1
ATOM 842 C C . ASN A 1 105 ? 9.832 0.732 -4.805 1.00 72.94 105 ASN A C 1
ATOM 844 O O . ASN A 1 105 ? 10.741 0.634 -5.638 1.00 72.94 105 ASN A O 1
ATOM 848 N N . THR A 1 106 ? 8.551 0.811 -5.171 1.00 74.62 106 THR A N 1
ATOM 849 C CA . THR A 1 106 ? 8.123 0.838 -6.578 1.00 74.62 106 THR A CA 1
ATOM 850 C C . THR A 1 106 ? 8.535 2.141 -7.259 1.00 74.62 106 THR A C 1
ATOM 852 O O . THR A 1 106 ? 9.068 2.094 -8.366 1.00 74.62 106 THR A O 1
ATOM 855 N N . LEU A 1 107 ? 8.413 3.289 -6.589 1.00 75.94 107 LEU A N 1
ATOM 856 C CA . LEU A 1 107 ? 8.826 4.588 -7.123 1.00 75.94 107 LEU A CA 1
ATOM 857 C C . LEU A 1 107 ? 10.332 4.641 -7.420 1.00 75.94 107 LEU A C 1
ATOM 859 O O . LEU A 1 107 ? 10.730 5.048 -8.512 1.00 75.94 107 LEU A O 1
ATOM 863 N N . PHE A 1 108 ? 11.178 4.180 -6.493 1.00 76.00 108 PHE A N 1
ATOM 864 C CA . PHE A 1 108 ? 12.625 4.109 -6.722 1.00 76.00 108 PHE A CA 1
ATOM 865 C C . PHE A 1 108 ? 12.979 3.172 -7.876 1.00 76.00 108 PHE A C 1
ATOM 867 O O . PHE A 1 108 ? 13.818 3.511 -8.716 1.00 76.00 108 PHE A O 1
ATOM 874 N N . SER A 1 109 ? 12.307 2.024 -7.954 1.00 70.06 109 SER A N 1
ATOM 875 C CA . SER A 1 109 ? 12.519 1.063 -9.034 1.00 70.06 109 SER A CA 1
ATOM 876 C C . SER A 1 109 ? 12.135 1.637 -10.401 1.00 70.06 109 SER A C 1
ATOM 878 O O . SER A 1 109 ? 12.890 1.490 -11.362 1.00 70.06 109 SER A O 1
ATOM 880 N N . LEU A 1 110 ? 11.017 2.366 -10.484 1.00 69.88 110 LEU A N 1
ATOM 881 C CA . LEU A 1 110 ? 10.573 3.059 -11.697 1.00 69.88 110 LEU A CA 1
ATOM 882 C C . LEU A 1 110 ? 11.545 4.174 -12.106 1.00 69.88 110 LEU A C 1
ATOM 884 O O . LEU A 1 110 ? 11.933 4.252 -13.272 1.00 69.88 110 LEU A O 1
ATOM 888 N N . CYS A 1 111 ? 12.005 4.997 -11.160 1.00 74.25 111 CYS A N 1
ATOM 889 C CA . CYS A 1 111 ? 13.003 6.038 -11.417 1.00 74.25 111 CYS A CA 1
ATOM 890 C C . CYS A 1 111 ? 14.318 5.453 -11.954 1.00 74.25 111 CYS A C 1
ATOM 892 O O . CYS A 1 111 ? 14.870 5.955 -12.936 1.00 74.25 111 CYS A O 1
ATOM 894 N N . TYR A 1 112 ? 14.807 4.362 -11.358 1.00 73.81 112 TYR A N 1
ATOM 895 C CA . TYR A 1 112 ? 15.998 3.663 -11.841 1.00 73.81 112 TYR A CA 1
ATOM 896 C C . TYR A 1 112 ? 15.801 3.124 -13.265 1.00 73.81 112 TYR A C 1
ATOM 898 O O . TYR A 1 112 ? 16.701 3.238 -14.106 1.00 73.81 112 TYR A O 1
ATOM 906 N N . LEU A 1 113 ? 14.607 2.601 -13.562 1.00 67.38 113 LEU A N 1
ATOM 907 C CA . LEU A 1 113 ? 14.247 2.110 -14.889 1.00 67.38 113 LEU A CA 1
ATOM 908 C C . LEU A 1 113 ? 14.245 3.235 -15.928 1.00 67.38 113 LEU A C 1
ATOM 910 O O . LEU A 1 113 ? 14.854 3.084 -16.983 1.00 67.38 113 LEU A O 1
ATOM 914 N N . ILE A 1 114 ? 13.642 4.383 -15.610 1.00 74.31 114 ILE A N 1
ATOM 915 C CA . ILE A 1 114 ? 13.592 5.559 -16.492 1.00 74.31 114 ILE A CA 1
ATOM 916 C C . ILE A 1 114 ? 15.003 6.076 -16.789 1.00 74.31 114 ILE A C 1
ATOM 918 O O . ILE A 1 114 ? 15.313 6.407 -17.932 1.00 74.31 114 ILE A O 1
ATOM 922 N N . VAL A 1 115 ? 15.895 6.110 -15.794 1.00 77.88 115 VAL A N 1
ATOM 923 C CA . VAL A 1 115 ? 17.285 6.552 -15.992 1.00 77.88 115 VAL A CA 1
ATOM 924 C C . VAL A 1 115 ? 18.071 5.558 -16.845 1.00 77.88 115 VAL A C 1
ATOM 926 O O . VAL A 1 115 ? 18.808 5.966 -17.748 1.00 77.88 115 VAL A O 1
ATOM 929 N N . ARG A 1 116 ? 17.921 4.251 -16.595 1.00 71.94 116 ARG A N 1
ATOM 930 C CA . ARG A 1 116 ? 18.532 3.212 -17.436 1.00 71.94 116 ARG A CA 1
ATOM 931 C C . ARG A 1 116 ? 18.009 3.270 -18.865 1.00 71.94 116 ARG A C 1
ATOM 933 O O . ARG A 1 116 ? 18.815 3.206 -19.790 1.00 71.94 116 ARG A O 1
ATOM 940 N N . TRP A 1 117 ? 16.705 3.459 -19.032 1.00 74.81 117 TRP A N 1
ATOM 941 C CA . TRP A 1 117 ? 16.054 3.641 -20.322 1.00 74.81 117 TRP A CA 1
ATOM 942 C C . TRP A 1 117 ? 16.608 4.862 -21.051 1.00 74.81 117 TRP A C 1
ATOM 944 O O . TRP A 1 117 ? 17.103 4.727 -22.163 1.00 74.81 117 TRP A O 1
ATOM 954 N N . LYS A 1 118 ? 16.662 6.028 -20.397 1.00 77.19 118 LYS A N 1
ATOM 955 C CA . LYS A 1 118 ? 17.237 7.246 -20.986 1.00 77.19 118 LYS A CA 1
ATOM 956 C C . LYS A 1 118 ? 18.696 7.076 -21.395 1.00 77.19 118 LYS A C 1
ATOM 958 O O . LYS A 1 118 ? 19.096 7.545 -22.459 1.00 77.19 118 LYS A O 1
ATOM 963 N N . ARG A 1 119 ? 19.503 6.377 -20.590 1.00 76.94 119 ARG A N 1
ATOM 964 C CA . ARG A 1 119 ? 20.898 6.070 -20.946 1.00 76.94 119 ARG A CA 1
ATOM 965 C C . ARG A 1 119 ? 20.999 5.100 -22.127 1.00 76.94 119 ARG A C 1
ATOM 967 O O . ARG A 1 119 ? 21.890 5.273 -22.956 1.00 76.94 119 ARG A O 1
ATOM 974 N N . ALA A 1 120 ? 20.124 4.100 -22.212 1.00 75.06 120 ALA A N 1
ATOM 975 C CA . ALA A 1 120 ? 20.082 3.157 -23.330 1.00 75.06 120 ALA A CA 1
ATOM 976 C C . ALA A 1 120 ? 19.594 3.830 -24.626 1.00 75.06 120 ALA A C 1
ATOM 978 O O . ALA A 1 120 ? 20.234 3.683 -25.666 1.00 75.06 120 ALA A O 1
ATOM 979 N N . GLU A 1 121 ? 18.546 4.652 -24.538 1.00 80.81 121 GLU A N 1
ATOM 980 C CA . GLU A 1 121 ? 17.987 5.446 -25.636 1.00 80.81 121 GLU A CA 1
ATOM 981 C C . GLU A 1 121 ? 19.057 6.359 -26.258 1.00 80.81 121 GLU A C 1
ATOM 983 O O . GLU A 1 121 ? 19.255 6.360 -27.475 1.00 80.81 121 GLU A O 1
ATOM 988 N N . LEU A 1 122 ? 19.814 7.092 -25.431 1.00 79.19 122 LEU A N 1
ATOM 989 C CA . LEU A 1 122 ? 20.884 7.980 -25.902 1.00 79.19 122 LEU A CA 1
ATOM 990 C C . LEU A 1 122 ? 22.028 7.218 -26.586 1.00 79.19 122 LEU A C 1
ATOM 992 O O . LEU A 1 122 ? 22.524 7.663 -27.622 1.00 79.19 122 LEU A O 1
ATOM 996 N N . ARG A 1 123 ? 22.432 6.055 -26.054 1.00 78.94 123 ARG A N 1
ATOM 997 C CA . ARG A 1 123 ? 23.458 5.205 -26.689 1.00 78.94 123 ARG A CA 1
ATOM 998 C C . ARG A 1 123 ? 22.990 4.661 -28.036 1.00 78.94 123 ARG A C 1
ATOM 1000 O O . ARG A 1 123 ? 23.796 4.583 -28.959 1.00 78.94 123 ARG A O 1
ATOM 1007 N N . HIS A 1 124 ? 21.712 4.314 -28.160 1.00 75.06 124 HIS A N 1
ATOM 1008 C CA . HIS A 1 124 ? 21.141 3.865 -29.424 1.00 75.06 124 HIS A CA 1
ATOM 1009 C C . HIS A 1 124 ? 21.102 4.997 -30.460 1.00 75.06 124 HIS A C 1
ATOM 1011 O O . HIS A 1 124 ? 21.565 4.821 -31.586 1.00 75.06 124 HIS A O 1
ATOM 1017 N N . ARG A 1 125 ? 20.650 6.197 -30.063 1.00 78.38 125 ARG A N 1
ATOM 1018 C CA . ARG A 1 125 ? 20.670 7.386 -30.935 1.00 78.38 125 ARG A CA 1
ATOM 1019 C C . ARG A 1 125 ? 22.085 7.748 -31.400 1.00 78.38 125 ARG A C 1
ATOM 1021 O O . ARG A 1 125 ? 22.262 8.079 -32.567 1.00 78.38 125 ARG A O 1
ATOM 1028 N N . ALA A 1 126 ? 23.092 7.634 -30.531 1.00 77.25 126 ALA A N 1
ATOM 1029 C CA . ALA A 1 126 ? 24.489 7.887 -30.895 1.00 77.25 126 ALA A CA 1
ATOM 1030 C C . ALA A 1 126 ? 25.029 6.889 -31.940 1.00 77.25 126 ALA A C 1
ATOM 1032 O O . ALA A 1 126 ? 25.762 7.285 -32.843 1.00 77.25 126 ALA A O 1
ATOM 1033 N N . ARG A 1 127 ? 24.643 5.607 -31.860 1.00 76.19 127 ARG A N 1
ATOM 1034 C CA . ARG A 1 127 ? 25.009 4.586 -32.862 1.00 76.19 127 ARG A CA 1
ATOM 1035 C C . ARG A 1 127 ? 24.31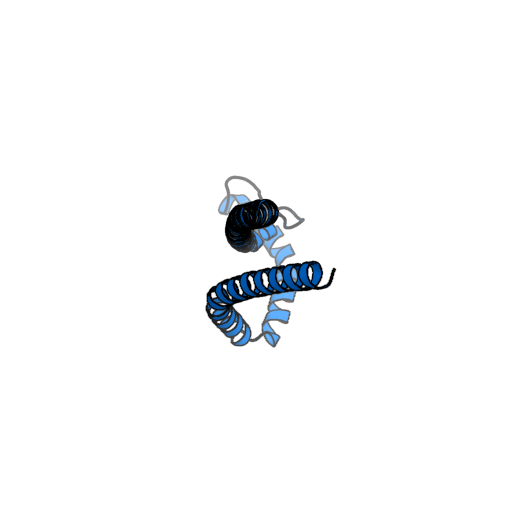7 4.829 -34.206 1.00 76.19 127 ARG A C 1
ATOM 1037 O O . ARG A 1 127 ? 24.974 4.786 -35.238 1.00 76.19 127 ARG A O 1
ATOM 1044 N N . ALA A 1 128 ? 23.030 5.174 -34.185 1.00 75.75 128 ALA A N 1
ATOM 1045 C CA . ALA A 1 128 ? 22.271 5.495 -35.394 1.00 75.75 128 ALA A CA 1
ATOM 1046 C C . ALA A 1 128 ? 22.781 6.762 -36.113 1.00 75.75 128 ALA A C 1
ATOM 1048 O O . ALA A 1 128 ? 22.695 6.850 -37.335 1.00 75.75 128 ALA A O 1
ATOM 1049 N N . ALA A 1 129 ? 23.323 7.739 -35.376 1.00 75.81 129 ALA A N 1
ATOM 1050 C CA . ALA A 1 129 ? 23.954 8.921 -35.963 1.00 75.81 129 ALA A CA 1
ATOM 1051 C C . ALA A 1 129 ? 25.308 8.603 -36.621 1.00 75.81 129 ALA A C 1
ATOM 1053 O O . ALA A 1 129 ? 25.613 9.166 -37.669 1.00 75.81 129 ALA A O 1
ATOM 1054 N N . ARG A 1 130 ? 26.094 7.680 -36.044 1.00 72.06 130 ARG A N 1
ATOM 1055 C CA . ARG A 1 130 ? 27.390 7.261 -36.603 1.00 72.06 130 ARG A CA 1
ATOM 1056 C C . ARG A 1 130 ? 27.233 6.474 -37.906 1.00 72.06 130 ARG A C 1
ATOM 1058 O O . ARG A 1 130 ? 27.934 6.762 -38.862 1.00 72.06 130 ARG A O 1
ATOM 1065 N N . ASN A 1 131 ? 26.248 5.577 -37.977 1.00 67.25 131 ASN A N 1
ATOM 1066 C CA . ASN A 1 131 ? 25.951 4.796 -39.187 1.00 67.25 131 ASN A CA 1
ATOM 1067 C C . ASN A 1 131 ? 25.392 5.628 -40.362 1.00 67.25 131 ASN A C 1
ATOM 1069 O O . ASN A 1 131 ? 25.220 5.087 -41.442 1.00 67.25 131 ASN A O 1
ATOM 1073 N N . LYS A 1 132 ? 25.053 6.912 -40.165 1.00 65.25 132 LYS A N 1
ATOM 1074 C CA . LYS A 1 132 ? 24.642 7.825 -41.251 1.00 65.25 132 LYS A CA 1
ATOM 1075 C C . LYS A 1 132 ? 25.802 8.629 -41.853 1.00 65.25 132 LYS A C 1
ATOM 1077 O O . LYS A 1 132 ? 25.571 9.365 -42.808 1.00 65.25 132 LYS A O 1
ATOM 1082 N N . GLN A 1 133 ? 26.986 8.584 -41.239 1.00 56.19 133 GLN A N 1
ATOM 1083 C CA . GLN A 1 133 ? 28.180 9.304 -41.701 1.00 56.19 133 GLN A CA 1
ATOM 1084 C C . GLN A 1 133 ? 29.169 8.411 -42.467 1.00 56.19 133 GLN A C 1
ATOM 1086 O O . GLN A 1 133 ? 30.074 8.953 -43.097 1.00 56.19 133 GLN A O 1
ATOM 1091 N N . GLU A 1 134 ? 28.992 7.088 -42.417 1.00 44.31 134 GLU A N 1
ATOM 1092 C CA . GLU A 1 134 ? 29.616 6.106 -43.320 1.00 44.31 134 GLU A CA 1
ATOM 1093 C C . GLU A 1 134 ? 28.694 5.845 -44.519 1.00 44.31 134 GLU A C 1
ATOM 1095 O O . GLU A 1 134 ? 29.230 5.679 -45.637 1.00 44.31 134 GLU A O 1
#

Organism: Vigna mungo (NCBI:txid3915)